Protein AF-A0A7C7H2G9-F1 (afdb_monomer_lite)

Foldseek 3Di:
DPLPLVQLVVLQVQLVVCVVVVNNVSSLVSLVVSCVSPVPPVVSVVVVVVVVVVVVVVVVVPPD

Structure (mmCIF, N/CA/C/O backbone):
data_AF-A0A7C7H2G9-F1
#
_entry.id   AF-A0A7C7H2G9-F1
#
loop_
_atom_site.group_PDB
_atom_site.id
_atom_site.type_symbol
_atom_site.label_atom_id
_atom_site.label_alt_id
_atom_site.label_comp_id
_atom_site.label_asym_id
_atom_site.label_entity_id
_atom_site.label_seq_id
_atom_site.pdbx_PDB_ins_code
_atom_site.Cartn_x
_atom_site.Cartn_y
_atom_site.Cartn_z
_atom_site.occupancy
_atom_site.B_iso_or_equiv
_atom_site.auth_seq_id
_atom_site.auth_comp_id
_atom_site.auth_asym_id
_atom_site.auth_atom_id
_atom_site.pdbx_PDB_model_num
ATOM 1 N N . LEU A 1 1 ? 14.723 -6.973 -15.860 1.00 52.19 1 LEU A N 1
ATOM 2 C CA . LEU A 1 1 ? 13.708 -7.270 -14.832 1.00 52.19 1 LEU A CA 1
ATOM 3 C C . LEU A 1 1 ? 12.382 -6.832 -15.434 1.00 52.19 1 LEU A C 1
ATOM 5 O O . LEU A 1 1 ? 12.141 -5.637 -15.519 1.00 52.19 1 LEU A O 1
ATOM 9 N N . GLU A 1 2 ? 11.623 -7.756 -16.019 1.00 47.91 2 GLU A N 1
ATOM 10 C CA . GLU A 1 2 ? 10.341 -7.425 -16.653 1.00 47.91 2 GLU A CA 1
ATOM 11 C C . GLU A 1 2 ? 9.309 -7.178 -15.549 1.00 47.91 2 GLU A C 1
ATOM 13 O O . GLU A 1 2 ? 8.627 -8.088 -15.083 1.00 47.91 2 GLU A O 1
ATOM 18 N N . LEU A 1 3 ? 9.271 -5.938 -15.060 1.00 56.62 3 LEU A N 1
ATOM 19 C CA . LEU A 1 3 ? 8.200 -5.447 -14.203 1.00 56.62 3 LEU A CA 1
ATOM 20 C C . LEU A 1 3 ? 6.932 -5.552 -15.046 1.00 56.62 3 LEU A C 1
ATOM 22 O O . LEU A 1 3 ? 6.854 -4.947 -16.111 1.00 56.62 3 LEU A O 1
ATOM 26 N N . ASN A 1 4 ? 5.977 -6.379 -14.634 1.00 61.66 4 ASN A N 1
ATOM 27 C CA . ASN A 1 4 ? 4.703 -6.491 -15.328 1.00 61.66 4 ASN A CA 1
ATOM 28 C C . ASN A 1 4 ? 3.742 -5.500 -14.647 1.00 61.66 4 ASN A C 1
ATOM 30 O O . ASN A 1 4 ? 3.105 -5.871 -13.654 1.00 61.66 4 ASN A O 1
ATOM 34 N N . PRO A 1 5 ? 3.651 -4.233 -15.106 1.00 67.12 5 PRO A N 1
ATOM 35 C CA . PRO A 1 5 ? 2.927 -3.162 -14.407 1.00 67.12 5 PRO A CA 1
ATOM 36 C C . PRO A 1 5 ? 1.448 -3.500 -14.185 1.00 67.12 5 PRO A C 1
ATOM 38 O O . PRO A 1 5 ? 0.820 -3.053 -13.225 1.00 67.12 5 PRO A O 1
ATOM 41 N N . ASN A 1 6 ? 0.899 -4.379 -15.024 1.00 82.75 6 ASN A N 1
ATOM 42 C CA . ASN A 1 6 ? -0.458 -4.894 -14.896 1.00 82.75 6 ASN A CA 1
ATOM 43 C C . ASN A 1 6 ? -0.681 -5.662 -13.584 1.00 82.75 6 ASN A C 1
ATOM 45 O O . ASN A 1 6 ? -1.761 -5.585 -12.995 1.00 82.75 6 ASN A O 1
ATOM 49 N N . LEU A 1 7 ? 0.335 -6.385 -13.102 1.00 88.38 7 LEU A N 1
ATOM 50 C CA . LEU A 1 7 ? 0.240 -7.161 -11.869 1.00 88.38 7 LEU A CA 1
ATOM 51 C C . LEU A 1 7 ? 0.352 -6.261 -10.632 1.00 88.38 7 LEU A C 1
ATOM 53 O O . LEU A 1 7 ? -0.426 -6.425 -9.690 1.00 88.38 7 LEU A O 1
ATOM 57 N N . ALA A 1 8 ? 1.250 -5.271 -10.659 1.00 93.62 8 ALA A N 1
ATOM 58 C CA . ALA A 1 8 ? 1.356 -4.266 -9.602 1.00 93.62 8 ALA A CA 1
ATOM 59 C C . ALA A 1 8 ? 0.036 -3.492 -9.436 1.00 93.62 8 ALA A C 1
ATOM 61 O O . ALA A 1 8 ? -0.496 -3.389 -8.328 1.00 93.62 8 ALA A O 1
ATOM 62 N N . LEU A 1 9 ? -0.564 -3.052 -10.549 1.00 94.38 9 LEU A N 1
ATOM 63 C CA . LEU A 1 9 ? -1.871 -2.393 -10.563 1.00 94.38 9 LEU A CA 1
ATOM 64 C C . LEU A 1 9 ? -2.989 -3.278 -9.992 1.00 94.38 9 LEU A C 1
ATOM 66 O O . LEU A 1 9 ? -3.836 -2.793 -9.238 1.00 94.38 9 LEU A O 1
ATOM 70 N N . ALA A 1 10 ? -3.009 -4.573 -10.318 1.00 95.50 10 ALA A N 1
ATOM 71 C CA . ALA A 1 10 ? -4.014 -5.500 -9.800 1.00 95.50 10 ALA A CA 1
ATOM 72 C C . ALA A 1 10 ? -3.936 -5.635 -8.270 1.00 95.50 10 ALA A C 1
ATOM 74 O O . ALA A 1 10 ? -4.959 -5.524 -7.584 1.00 95.50 10 ALA A O 1
ATOM 75 N N . TYR A 1 11 ? -2.730 -5.805 -7.723 1.00 97.00 11 TYR A N 1
ATOM 76 C CA . TYR A 1 11 ? -2.521 -5.844 -6.276 1.00 97.00 11 TYR A CA 1
ATOM 77 C C . TYR A 1 11 ? -2.860 -4.505 -5.613 1.00 97.00 11 TYR A C 1
ATOM 79 O O . TYR A 1 11 ? -3.557 -4.492 -4.598 1.00 97.00 11 TYR A O 1
ATOM 87 N N . ALA A 1 12 ? -2.493 -3.374 -6.220 1.00 97.38 12 ALA A N 1
ATOM 88 C CA . ALA A 1 12 ? -2.839 -2.054 -5.698 1.00 97.38 12 ALA A CA 1
ATOM 89 C C . ALA A 1 12 ? -4.360 -1.852 -5.598 1.00 97.38 12 ALA A C 1
ATOM 91 O O . ALA A 1 12 ? -4.879 -1.448 -4.552 1.00 97.38 12 ALA A O 1
ATOM 92 N N . ARG A 1 13 ? -5.099 -2.216 -6.655 1.00 97.25 13 ARG A N 1
ATOM 93 C CA . ARG A 1 13 ? -6.570 -2.170 -6.676 1.00 97.25 13 ARG A CA 1
ATOM 94 C C . ARG A 1 13 ? -7.181 -3.089 -5.626 1.00 97.25 13 ARG A C 1
ATOM 96 O O . ARG A 1 13 ? -8.106 -2.678 -4.927 1.00 97.25 13 ARG A O 1
ATOM 103 N N . ARG A 1 14 ? -6.657 -4.307 -5.479 1.00 97.12 14 ARG A N 1
ATOM 104 C CA . ARG A 1 14 ? -7.116 -5.262 -4.463 1.00 97.12 14 ARG A CA 1
ATOM 105 C C . ARG A 1 14 ? -6.885 -4.737 -3.044 1.00 97.12 14 ARG A C 1
ATOM 107 O O . ARG A 1 14 ? -7.770 -4.881 -2.203 1.00 97.12 14 ARG A O 1
ATOM 114 N N . GLY A 1 15 ? -5.759 -4.068 -2.796 1.00 98.06 15 GLY A N 1
ATOM 115 C CA . GLY A 1 15 ? -5.491 -3.383 -1.531 1.00 98.06 15 GLY A CA 1
ATOM 116 C C . GLY A 1 15 ? -6.535 -2.311 -1.222 1.00 98.06 15 GLY A C 1
ATOM 117 O O . GLY A 1 15 ? -7.137 -2.323 -0.150 1.00 98.06 15 GLY A O 1
ATOM 118 N N . SER A 1 16 ? -6.850 -1.466 -2.206 1.00 97.88 16 SER A N 1
ATOM 119 C CA . SER A 1 16 ? -7.888 -0.436 -2.081 1.00 97.88 16 SER A CA 1
ATOM 120 C C . SER A 1 16 ? -9.284 -1.012 -1.838 1.00 97.88 16 SER A C 1
ATOM 122 O O . SER A 1 16 ? -10.066 -0.417 -1.097 1.00 97.88 16 SER A O 1
ATOM 124 N N . ILE A 1 17 ? -9.607 -2.175 -2.413 1.00 98.12 17 ILE A N 1
ATOM 125 C CA . ILE A 1 17 ? -10.865 -2.881 -2.132 1.00 98.12 17 ILE A CA 1
ATOM 126 C C . ILE A 1 17 ? -10.902 -3.340 -0.672 1.00 98.12 17 ILE A C 1
ATOM 128 O O . ILE A 1 17 ? -11.861 -3.027 0.027 1.00 98.12 17 ILE A O 1
ATOM 132 N N . TYR A 1 18 ? -9.861 -4.017 -0.177 1.00 98.38 18 TYR A N 1
ATOM 133 C CA . TYR A 1 18 ? -9.814 -4.443 1.228 1.00 98.38 18 TYR A CA 1
ATOM 134 C C . TYR A 1 18 ? -9.869 -3.265 2.201 1.00 98.38 18 TYR A C 1
ATOM 136 O O . TYR A 1 18 ? -10.562 -3.348 3.211 1.00 98.38 18 TYR A O 1
ATOM 144 N N . TYR A 1 19 ? -9.219 -2.148 1.872 1.00 96.69 19 TYR A N 1
ATOM 145 C CA . TYR A 1 19 ? -9.285 -0.938 2.686 1.00 96.69 19 TYR A CA 1
ATOM 146 C C . TYR A 1 19 ? -10.711 -0.389 2.780 1.00 96.69 19 TYR A C 1
ATOM 148 O O . TYR A 1 19 ? -11.180 -0.081 3.872 1.00 96.69 19 TYR A O 1
ATOM 156 N N . LYS A 1 20 ? -11.439 -0.340 1.654 1.00 96.69 20 LYS A N 1
ATOM 157 C CA . LYS A 1 20 ? -12.861 0.049 1.629 1.00 96.69 20 LYS A CA 1
ATOM 158 C C . LYS A 1 20 ? -13.758 -0.914 2.408 1.00 96.69 20 LYS A C 1
ATOM 160 O O . LYS A 1 20 ? -14.786 -0.491 2.920 1.00 96.69 20 LYS A O 1
ATOM 165 N N . LEU A 1 21 ? -13.366 -2.183 2.514 1.00 97.44 21 LEU A N 1
ATOM 166 C CA . LEU A 1 21 ? -14.038 -3.186 3.346 1.00 97.44 21 LEU A CA 1
ATOM 167 C C . LEU A 1 21 ? -13.660 -3.087 4.838 1.00 97.44 21 LEU A C 1
ATOM 169 O O . LEU A 1 21 ? -14.126 -3.898 5.631 1.00 97.44 21 LEU A O 1
ATOM 173 N N . GLY A 1 22 ? -12.809 -2.131 5.230 1.00 95.38 22 GLY A N 1
ATOM 174 C CA . GLY A 1 22 ? -12.328 -1.966 6.606 1.00 95.38 22 GLY A CA 1
ATOM 175 C C . GLY A 1 22 ? -11.184 -2.910 6.997 1.00 95.38 22 GLY A C 1
ATOM 176 O O . GLY A 1 22 ? -10.671 -2.834 8.111 1.00 95.38 22 GLY A O 1
ATOM 177 N N . ASP A 1 23 ? -10.727 -3.771 6.086 1.00 97.31 23 ASP A N 1
ATOM 178 C CA . ASP A 1 23 ? -9.636 -4.719 6.322 1.00 97.31 23 ASP A CA 1
ATOM 179 C C . ASP A 1 23 ? -8.282 -4.079 5.975 1.00 97.31 23 ASP A C 1
ATOM 181 O O . ASP A 1 23 ? -7.645 -4.364 4.955 1.00 97.31 23 ASP A O 1
ATOM 185 N N . ALA A 1 24 ? -7.834 -3.167 6.843 1.00 94.94 24 ALA A N 1
ATOM 186 C CA . ALA A 1 24 ? -6.574 -2.446 6.665 1.00 94.94 24 ALA A CA 1
ATOM 187 C C . ALA A 1 24 ? -5.343 -3.376 6.652 1.00 94.94 24 ALA A C 1
ATOM 189 O O . ALA A 1 24 ? -4.328 -3.046 6.030 1.00 94.94 24 ALA A O 1
ATOM 190 N N . GLN A 1 25 ? -5.417 -4.545 7.301 1.00 95.62 25 GLN A N 1
ATOM 191 C CA . GLN A 1 25 ? -4.334 -5.531 7.278 1.00 95.62 25 GLN A CA 1
ATOM 192 C C . GLN A 1 25 ? -4.182 -6.138 5.884 1.00 95.62 25 GLN A C 1
ATOM 194 O O . GLN A 1 25 ? -3.097 -6.064 5.299 1.00 95.62 25 GLN A O 1
ATOM 199 N N . ARG A 1 26 ? -5.265 -6.675 5.304 1.00 97.31 26 ARG A N 1
ATOM 200 C CA . ARG A 1 26 ? -5.212 -7.219 3.939 1.00 97.31 26 ARG A CA 1
ATOM 201 C C . ARG A 1 26 ? -4.934 -6.140 2.902 1.00 97.31 26 ARG A C 1
ATOM 203 O O . ARG A 1 26 ? -4.249 -6.428 1.920 1.00 97.31 26 ARG A O 1
ATOM 210 N N . ALA A 1 27 ? -5.392 -4.909 3.127 1.00 98.06 27 ALA A N 1
ATOM 211 C CA . ALA A 1 27 ? -5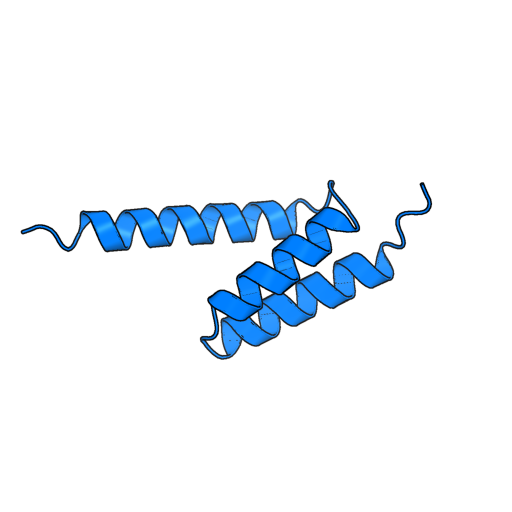.042 -3.775 2.278 1.00 98.06 27 ALA A CA 1
ATOM 212 C C . ALA A 1 27 ? -3.522 -3.563 2.214 1.00 98.06 27 ALA A C 1
ATOM 214 O O . ALA A 1 27 ? -2.938 -3.577 1.131 1.00 98.06 27 ALA A O 1
ATOM 215 N N . THR A 1 28 ? -2.880 -3.489 3.384 1.00 97.19 28 THR A N 1
ATOM 216 C CA . THR A 1 28 ? -1.427 -3.304 3.527 1.00 97.19 28 THR A CA 1
ATOM 217 C C . THR A 1 28 ? -0.638 -4.419 2.841 1.00 97.19 28 THR A C 1
ATOM 219 O O . THR A 1 28 ? 0.326 -4.139 2.135 1.00 97.19 28 THR A O 1
ATOM 222 N N . ILE A 1 29 ? -1.061 -5.680 2.993 1.00 97.56 29 ILE A N 1
ATOM 223 C CA . ILE A 1 29 ? -0.403 -6.825 2.340 1.00 97.56 29 ILE A CA 1
ATOM 224 C C . ILE A 1 29 ? -0.424 -6.672 0.814 1.00 97.56 29 ILE A C 1
ATOM 226 O O . ILE A 1 29 ? 0.606 -6.829 0.164 1.00 97.56 29 ILE A O 1
ATOM 230 N N . ASN A 1 30 ? -1.580 -6.336 0.236 1.00 98.25 30 ASN A N 1
ATOM 231 C CA . ASN A 1 30 ? -1.713 -6.193 -1.215 1.00 98.25 30 ASN A CA 1
ATOM 232 C C . ASN A 1 30 ? -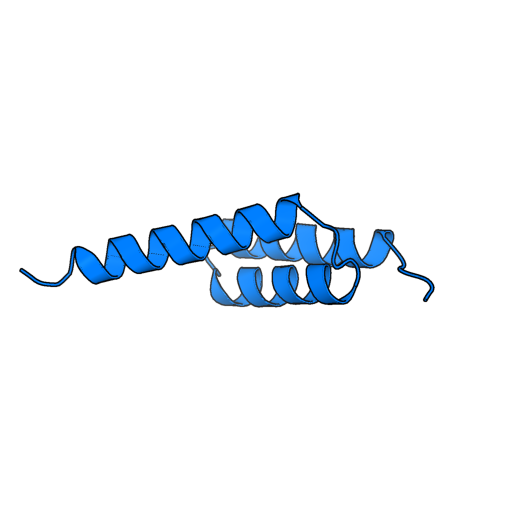0.948 -4.974 -1.751 1.00 98.25 30 ASN A C 1
ATOM 234 O O . ASN A 1 30 ? -0.310 -5.063 -2.793 1.00 98.25 30 ASN A O 1
ATOM 238 N N . TRP A 1 31 ? -0.943 -3.858 -1.026 1.00 97.81 31 TRP A N 1
ATOM 239 C CA . TRP A 1 31 ? -0.126 -2.696 -1.380 1.00 97.81 31 TRP A CA 1
ATOM 240 C C . TRP A 1 31 ? 1.379 -2.994 -1.322 1.00 97.81 31 TRP A C 1
ATOM 242 O O . TRP A 1 31 ? 2.110 -2.626 -2.235 1.00 97.81 31 TRP A O 1
ATOM 252 N N . ASN A 1 32 ? 1.848 -3.752 -0.330 1.00 97.19 32 ASN A N 1
ATOM 253 C CA . ASN A 1 32 ? 3.247 -4.188 -0.290 1.00 97.19 32 ASN A CA 1
ATOM 254 C C . ASN A 1 32 ? 3.607 -5.109 -1.466 1.00 97.19 32 ASN A C 1
ATOM 256 O O . ASN A 1 32 ? 4.684 -4.965 -2.037 1.00 97.19 32 ASN A O 1
ATOM 260 N N . LEU A 1 33 ? 2.709 -6.018 -1.865 1.00 95.81 33 LEU A N 1
ATOM 261 C CA . LEU A 1 33 ? 2.907 -6.841 -3.063 1.00 95.81 33 LEU A CA 1
ATOM 262 C C . LEU A 1 33 ? 2.984 -5.983 -4.332 1.00 95.81 33 LEU A C 1
ATOM 264 O O . LEU A 1 33 ? 3.824 -6.248 -5.185 1.00 95.81 33 LEU A O 1
ATOM 268 N N . ALA A 1 34 ? 2.167 -4.931 -4.445 1.00 96.19 34 ALA A N 1
ATOM 269 C CA . ALA A 1 34 ? 2.256 -3.999 -5.566 1.00 96.19 34 ALA A CA 1
ATOM 270 C C . ALA A 1 34 ? 3.637 -3.326 -5.642 1.00 96.19 34 ALA A C 1
ATOM 272 O O . ALA A 1 34 ? 4.213 -3.290 -6.721 1.00 96.19 34 ALA A O 1
ATOM 273 N N . LEU A 1 35 ? 4.205 -2.897 -4.508 1.00 94.69 35 LEU A N 1
ATOM 274 C CA . LEU A 1 35 ? 5.548 -2.298 -4.455 1.00 94.69 35 LEU A CA 1
ATOM 275 C C . LEU A 1 35 ? 6.692 -3.294 -4.693 1.00 94.69 35 LEU A C 1
ATOM 277 O O . LEU A 1 35 ? 7.755 -2.903 -5.159 1.00 94.69 35 LEU A O 1
ATOM 281 N N . GLN A 1 36 ? 6.506 -4.580 -4.382 1.00 93.81 36 GLN A N 1
ATOM 282 C CA . GLN A 1 36 ? 7.482 -5.611 -4.760 1.00 93.81 36 GLN A CA 1
ATOM 283 C C . GLN A 1 36 ? 7.525 -5.823 -6.279 1.00 93.81 36 GLN A C 1
ATOM 285 O O . GLN A 1 36 ? 8.578 -6.152 -6.821 1.00 93.81 36 GLN A O 1
ATOM 290 N N . MET A 1 37 ? 6.380 -5.653 -6.948 1.00 91.56 37 MET A N 1
ATOM 291 C CA . MET A 1 37 ? 6.227 -5.838 -8.395 1.00 91.56 37 MET A CA 1
ATOM 292 C C . MET A 1 37 ? 6.550 -4.579 -9.194 1.00 91.56 37 MET A C 1
ATOM 294 O O . MET A 1 37 ? 6.993 -4.699 -10.328 1.00 91.56 37 MET A O 1
ATOM 298 N N . ASP A 1 38 ? 6.293 -3.402 -8.629 1.00 92.56 38 ASP A N 1
ATOM 299 C CA . ASP A 1 38 ? 6.659 -2.093 -9.159 1.00 92.56 38 ASP A CA 1
ATOM 300 C C . ASP A 1 38 ? 7.122 -1.198 -7.998 1.00 92.56 38 ASP A C 1
ATOM 302 O O . ASP A 1 38 ? 6.305 -0.553 -7.326 1.00 92.56 38 ASP A O 1
ATOM 306 N N . PRO A 1 39 ? 8.439 -1.164 -7.731 1.00 91.12 39 PRO A N 1
ATOM 307 C CA . PRO A 1 39 ? 8.999 -0.333 -6.675 1.00 91.12 39 PRO A CA 1
ATOM 308 C C . PRO A 1 39 ? 8.752 1.163 -6.873 1.00 91.12 39 PRO A C 1
ATOM 310 O O . PRO A 1 39 ? 8.821 1.901 -5.888 1.00 91.12 39 PRO A O 1
ATOM 313 N N . GLU A 1 40 ? 8.459 1.612 -8.098 1.00 92.25 40 GLU A N 1
ATOM 314 C CA . GLU A 1 40 ? 8.221 3.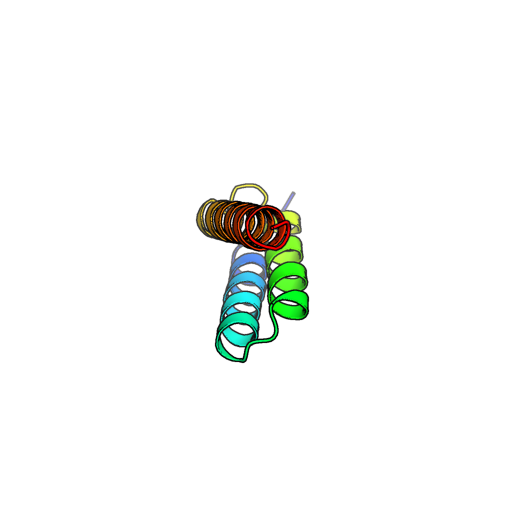012 -8.465 1.00 92.25 40 GLU A CA 1
ATOM 315 C C . GLU A 1 40 ? 6.733 3.399 -8.416 1.00 92.25 40 GLU A C 1
ATOM 317 O O . GLU A 1 40 ? 6.369 4.513 -8.785 1.00 92.25 40 GLU A O 1
ATOM 322 N N . TYR A 1 41 ? 5.863 2.534 -7.879 1.00 93.19 41 TYR A N 1
ATOM 323 C CA . TYR A 1 41 ? 4.436 2.827 -7.741 1.00 93.19 41 TYR A CA 1
ATOM 324 C C . TYR A 1 41 ? 4.154 3.856 -6.625 1.00 93.19 41 TYR A C 1
ATOM 326 O O . TYR A 1 41 ? 3.760 3.526 -5.499 1.00 93.19 41 TYR A O 1
ATOM 334 N N . ASP A 1 42 ? 4.322 5.135 -6.962 1.00 95.25 42 ASP A N 1
ATOM 335 C CA . ASP A 1 42 ? 4.225 6.274 -6.043 1.00 95.25 42 ASP A CA 1
ATOM 336 C C . ASP A 1 42 ? 2.887 6.356 -5.295 1.00 95.25 42 ASP A C 1
ATOM 338 O O . ASP A 1 42 ? 2.874 6.607 -4.086 1.00 95.25 42 ASP A O 1
ATOM 342 N N . ASP A 1 43 ? 1.762 6.075 -5.963 1.00 94.31 43 ASP A N 1
ATOM 343 C CA . ASP A 1 43 ? 0.436 6.092 -5.328 1.00 94.31 43 ASP A CA 1
ATOM 344 C C . ASP A 1 43 ? 0.366 5.133 -4.135 1.00 94.31 43 ASP A C 1
ATOM 346 O O . ASP A 1 43 ? -0.105 5.492 -3.054 1.00 94.31 43 ASP A O 1
ATOM 350 N N . VAL A 1 44 ? 0.868 3.907 -4.308 1.00 95.81 44 VAL A N 1
ATOM 351 C CA . VAL A 1 44 ? 0.846 2.881 -3.262 1.00 95.81 44 VAL A CA 1
ATOM 352 C C . VAL A 1 44 ? 1.771 3.265 -2.110 1.00 95.81 44 VAL A C 1
ATOM 354 O O . VAL A 1 44 ? 1.413 3.092 -0.940 1.00 95.81 44 VAL A O 1
ATOM 357 N N . ARG A 1 45 ? 2.935 3.846 -2.419 1.00 95.69 45 ARG A N 1
ATOM 358 C CA . ARG A 1 45 ? 3.867 4.352 -1.404 1.00 95.69 45 ARG A CA 1
ATOM 359 C C . ARG A 1 45 ? 3.224 5.455 -0.560 1.00 95.69 45 ARG A C 1
ATOM 361 O O . ARG A 1 45 ? 3.327 5.427 0.668 1.00 95.69 45 ARG A O 1
ATOM 368 N N . ASN A 1 46 ? 2.515 6.382 -1.201 1.00 96.31 46 ASN A N 1
ATOM 369 C CA . ASN A 1 46 ? 1.806 7.470 -0.529 1.00 96.31 46 ASN A CA 1
ATOM 370 C C . ASN A 1 46 ? 0.677 6.950 0.370 1.00 96.31 46 ASN A C 1
ATOM 372 O O . ASN A 1 46 ? 0.535 7.409 1.505 1.00 96.31 46 ASN A O 1
ATOM 376 N N . ILE A 1 47 ? -0.076 5.946 -0.091 1.00 95.25 47 ILE A N 1
ATOM 377 C CA . ILE A 1 47 ? -1.126 5.299 0.706 1.00 95.25 47 ILE A CA 1
ATOM 378 C C . ILE A 1 47 ? -0.545 4.657 1.974 1.00 95.25 47 ILE A C 1
ATOM 380 O O . ILE A 1 47 ? -1.062 4.879 3.071 1.00 95.25 47 ILE A O 1
ATOM 384 N N . LEU A 1 48 ? 0.538 3.884 1.853 1.00 95.06 48 LEU A N 1
ATOM 385 C CA . LEU A 1 48 ? 1.165 3.217 3.000 1.00 95.06 48 LEU A CA 1
ATOM 386 C C . LEU A 1 48 ? 1.755 4.217 4.000 1.00 95.06 48 LEU A C 1
ATOM 388 O O . LEU A 1 48 ? 1.616 4.025 5.211 1.00 95.06 48 LEU A O 1
ATOM 392 N N . LYS A 1 49 ? 2.352 5.308 3.506 1.00 95.00 49 LYS A N 1
ATOM 393 C CA . LYS A 1 49 ? 2.846 6.406 4.344 1.00 95.00 49 LYS A CA 1
ATOM 394 C C . LYS A 1 49 ? 1.709 7.042 5.148 1.00 95.00 49 LYS A C 1
ATOM 396 O O . LYS A 1 49 ? 1.795 7.105 6.373 1.00 95.00 49 LYS A O 1
ATOM 401 N N . ALA A 1 50 ? 0.617 7.423 4.484 1.00 92.38 50 ALA A N 1
ATOM 402 C CA . ALA A 1 50 ? -0.547 8.015 5.142 1.00 92.38 50 ALA A CA 1
ATOM 403 C C . ALA A 1 50 ? -1.188 7.058 6.164 1.00 92.38 50 ALA A C 1
ATOM 405 O O . ALA A 1 50 ? -1.592 7.477 7.250 1.00 92.38 50 ALA A O 1
ATOM 406 N N . LEU A 1 51 ? -1.246 5.757 5.855 1.00 90.88 51 LEU A N 1
ATOM 407 C CA . LEU A 1 51 ? -1.771 4.742 6.768 1.00 90.88 51 LEU A CA 1
ATOM 408 C C . LEU A 1 51 ? -0.919 4.616 8.040 1.00 90.88 51 LEU A C 1
ATOM 410 O O . LEU A 1 51 ? -1.466 4.507 9.140 1.00 90.88 51 LEU A O 1
ATOM 414 N N . HIS A 1 52 ? 0.408 4.636 7.902 1.00 88.06 52 HIS A N 1
ATOM 415 C CA . HIS A 1 52 ? 1.327 4.585 9.038 1.00 88.06 52 HIS A CA 1
ATOM 416 C C . HIS A 1 52 ? 1.226 5.843 9.904 1.00 88.06 52 HIS A C 1
ATOM 418 O O . HIS A 1 52 ? 1.107 5.737 11.123 1.00 88.06 52 H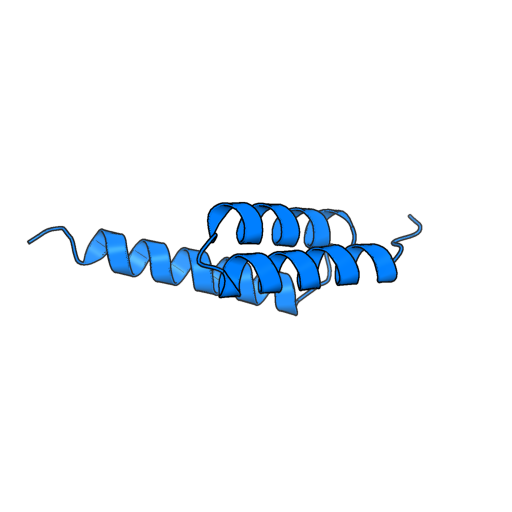IS A O 1
ATOM 424 N N . GLU A 1 53 ? 1.192 7.022 9.283 1.00 89.06 53 GLU A N 1
ATOM 425 C CA . GLU A 1 53 ? 1.015 8.296 9.985 1.00 89.06 53 GLU A CA 1
ATOM 426 C C . GLU A 1 53 ? -0.308 8.348 10.756 1.00 89.06 53 GLU A C 1
ATOM 428 O O . GLU A 1 53 ? -0.336 8.792 11.904 1.00 89.06 53 GLU A O 1
ATOM 433 N N . ASN A 1 54 ? -1.401 7.858 10.163 1.00 82.12 54 ASN A N 1
ATOM 434 C CA . ASN A 1 54 ? -2.690 7.799 10.845 1.00 82.12 54 ASN A CA 1
ATOM 435 C C . ASN A 1 54 ? -2.641 6.836 12.040 1.00 82.12 54 ASN A C 1
ATOM 437 O O . ASN A 1 54 ? -3.075 7.190 13.133 1.00 82.12 54 ASN A O 1
ATOM 441 N N . ARG A 1 55 ? -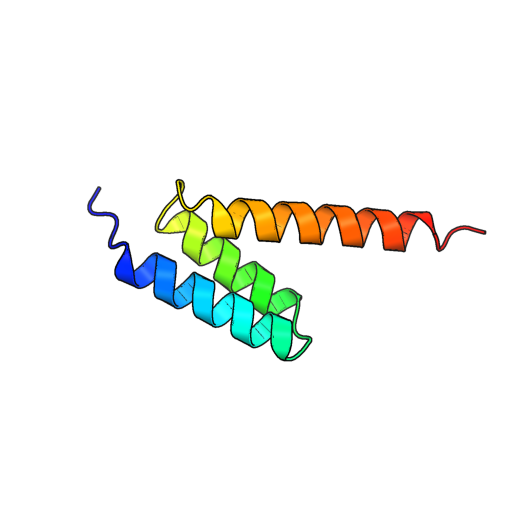2.015 5.660 11.873 1.00 80.19 55 ARG A N 1
ATOM 442 C CA . ARG A 1 55 ? -1.810 4.715 12.978 1.00 80.19 55 ARG A CA 1
ATOM 443 C C . ARG A 1 55 ? -1.038 5.367 14.123 1.00 80.19 55 ARG A C 1
ATOM 445 O O . ARG A 1 55 ? -1.485 5.268 15.259 1.00 80.19 55 ARG A O 1
ATOM 452 N N . LEU A 1 56 ? 0.069 6.054 13.825 1.00 76.38 56 LEU A N 1
ATOM 453 C CA . LEU A 1 56 ? 0.874 6.754 14.829 1.00 76.38 56 LEU A CA 1
ATOM 454 C C . LEU A 1 56 ? 0.035 7.779 15.597 1.00 76.38 56 LEU A C 1
ATOM 456 O O . LEU A 1 56 ? 0.027 7.723 16.827 1.00 76.38 56 LEU A O 1
ATOM 460 N N . LYS A 1 57 ? -0.734 8.622 14.890 1.00 75.56 57 LYS A N 1
ATOM 461 C CA . LYS A 1 57 ? -1.650 9.605 15.494 1.00 75.56 57 LYS A CA 1
ATOM 462 C C . LYS A 1 57 ? -2.675 8.952 16.426 1.00 75.56 57 LYS A C 1
ATOM 464 O O . LYS A 1 57 ? -2.869 9.433 17.540 1.00 75.56 57 LYS A O 1
ATOM 469 N N . THR A 1 58 ? -3.287 7.838 16.017 1.00 69.12 58 THR A N 1
ATOM 470 C CA . THR A 1 58 ? -4.247 7.103 16.859 1.00 69.12 58 THR A CA 1
ATOM 471 C C . THR A 1 58 ? -3.592 6.562 18.135 1.00 69.12 58 THR A C 1
ATO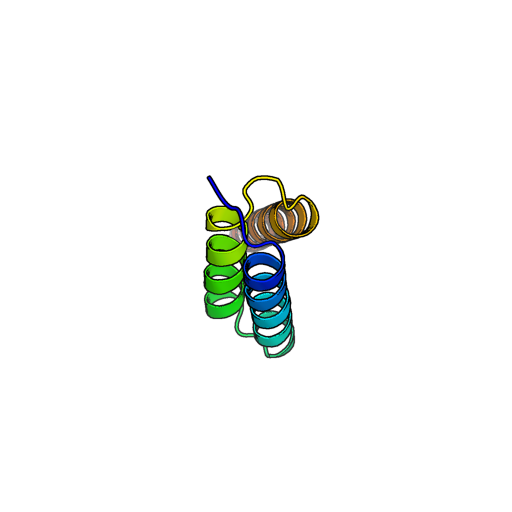M 473 O O . THR A 1 58 ? -4.143 6.716 19.224 1.00 69.12 58 THR A O 1
ATOM 476 N N . THR A 1 59 ? -2.388 5.986 18.039 1.00 69.88 59 THR A N 1
ATOM 477 C CA . THR A 1 59 ? -1.644 5.512 19.223 1.00 69.88 59 THR A CA 1
ATOM 478 C C . THR A 1 59 ? -1.193 6.636 20.152 1.00 69.88 59 THR A C 1
ATOM 480 O O . THR A 1 59 ? -1.203 6.441 21.364 1.00 69.88 59 THR A O 1
ATOM 483 N N . SER A 1 60 ? -0.808 7.805 19.625 1.00 67.69 60 SER A N 1
ATOM 484 C CA . SER A 1 60 ? -0.402 8.944 20.461 1.00 67.69 60 SER A CA 1
ATOM 485 C C . SER A 1 60 ? -1.566 9.568 21.230 1.00 67.69 60 SER A C 1
ATOM 487 O O . SER A 1 60 ? -1.348 10.086 22.315 1.00 67.69 60 SER A O 1
ATOM 489 N N . PHE A 1 61 ? -2.790 9.483 20.702 1.00 60.53 61 PHE A N 1
ATOM 490 C CA . PHE A 1 61 ? -3.988 10.058 21.328 1.00 60.53 61 PHE A CA 1
ATOM 491 C C . PHE A 1 61 ? -4.609 9.155 22.409 1.00 60.53 61 PHE A C 1
ATOM 493 O O . PHE A 1 61 ? -5.500 9.578 23.129 1.00 60.53 61 PHE A O 1
ATOM 500 N N . SER A 1 62 ? -4.156 7.901 22.526 1.00 59.84 62 SER A N 1
ATOM 501 C CA . SER A 1 62 ? -4.708 6.916 23.473 1.00 59.84 62 SER A CA 1
ATOM 502 C C . SER A 1 62 ? -3.961 6.873 24.818 1.00 59.84 62 SER A C 1
ATOM 504 O O . SER A 1 62 ? -4.121 5.920 25.577 1.00 59.84 62 SER A O 1
ATOM 506 N N . ARG A 1 63 ? -3.092 7.853 25.092 1.00 53.56 63 ARG A N 1
ATOM 507 C CA . ARG A 1 63 ? -2.374 8.005 26.366 1.00 53.56 63 ARG A CA 1
ATOM 508 C C . ARG A 1 63 ? -2.750 9.343 27.005 1.00 53.56 63 ARG A C 1
ATOM 510 O O . ARG A 1 63 ? -1.965 10.282 26.939 1.00 53.56 63 ARG A O 1
ATOM 517 N N . GLU A 1 64 ? -3.931 9.401 27.605 1.00 52.12 64 GLU A N 1
ATOM 518 C CA . GLU A 1 64 ? -4.310 10.393 28.622 1.00 52.12 64 GLU A CA 1
ATOM 519 C C . GLU A 1 64 ? -4.879 9.659 29.837 1.00 52.12 64 GLU A C 1
ATOM 521 O O . GLU A 1 64 ? -5.595 8.650 29.627 1.00 52.12 64 GLU A O 1
#

Secondary structure (DSSP, 8-state):
----HHHHHHHHHHHHHHHHTT-HHHHHHHHHHHHHH-TT-HHHHHHHHHHHHHHHHHHHHT--

pLDDT: mean 87.34, std 14.4, range [47.91, 98.38]

Radius of gyration: 13.3 Å; chains: 1; bounding box: 28×18×45 Å

Sequence (64 aa):
LELNPNLALAYARRGSIYYKLGDAQRATINWNLALQMDPEYDDVRNILKALHENRLKTTSFSRE